Protein AF-A0A832TVI6-F1 (afdb_monomer_lite)

Secondary structure (DSSP, 8-state):
---TTHHHHHHHHHHHTTSTTEEEHHHHHT-TTS-HHHHHHHHHHHHHTTSSEEEE--BTTBPPEEE-HHHHHHHHHTT-

pLDDT: mean 73.06, std 16.64, range [35.09, 93.31]

Radius of gyration: 14.56 Å; chains: 1; bounding box: 35×23×43 Å

Foldseek 3Di:
DPDPPVVVVVVVVVVQVVQPFKDFLVVQVPPVPDDSVRSVVVVVVCVVVVQKDFPAPDDDPRTTMIGRVVSNVVVVVVPD

Sequence (80 aa):
MRIHIQHWVFTTQRLFYHMPGVFTSTEFYQSRAIPRKSVERILGQLRESAIIRVLSEKEGRKPAMYIFPRLLAITEEGRL

Structure (mmCIF, N/CA/C/O backbone):
data_AF-A0A832TVI6-F1
#
_entry.id   AF-A0A832TVI6-F1
#
loop_
_atom_site.group_PDB
_atom_site.id
_atom_site.type_symbol
_atom_site.label_atom_id
_atom_site.label_alt_id
_atom_site.label_comp_id
_atom_site.label_asym_id
_atom_site.label_entity_id
_atom_site.label_seq_id
_atom_site.pdbx_PDB_ins_code
_atom_site.Cartn_x
_atom_site.Cartn_y
_atom_site.Cartn_z
_atom_site.occupancy
_atom_site.B_iso_or_equiv
_atom_site.auth_seq_id
_atom_site.auth_comp_id
_atom_site.auth_asym_id
_atom_site.auth_atom_id
_atom_site.pdbx_PDB_model_num
ATOM 1 N N . MET A 1 1 ? 19.404 -4.208 29.531 1.00 39.22 1 MET A N 1
ATOM 2 C CA . MET A 1 1 ? 20.085 -4.006 28.232 1.00 39.22 1 MET A CA 1
ATOM 3 C C . MET A 1 1 ? 19.029 -3.951 27.119 1.00 39.22 1 MET A C 1
ATOM 5 O O . MET A 1 1 ? 18.567 -4.988 26.674 1.00 39.22 1 MET A O 1
ATOM 9 N N . ARG A 1 2 ? 18.530 -2.755 26.761 1.00 45.03 2 ARG A N 1
ATOM 10 C CA . ARG A 1 2 ? 17.381 -2.528 25.842 1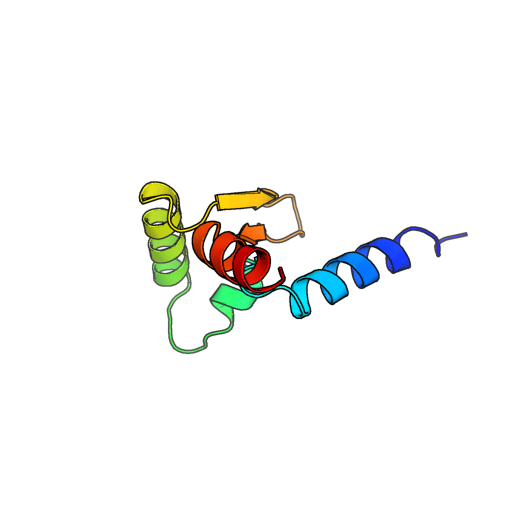.00 45.03 2 ARG A CA 1
ATOM 11 C C . ARG A 1 2 ? 17.811 -1.728 24.603 1.00 45.03 2 ARG A C 1
ATOM 13 O O . ARG A 1 2 ? 17.274 -0.659 24.353 1.00 45.03 2 ARG A O 1
ATOM 20 N N . ILE A 1 3 ? 18.834 -2.190 23.878 1.00 47.00 3 ILE A N 1
ATOM 21 C CA . ILE A 1 3 ? 19.396 -1.419 22.743 1.00 47.00 3 ILE A CA 1
ATOM 22 C C . ILE A 1 3 ? 19.485 -2.246 21.440 1.00 47.00 3 ILE A C 1
ATOM 24 O O . ILE A 1 3 ? 19.627 -1.687 20.360 1.00 47.00 3 ILE A O 1
ATOM 28 N N . HIS A 1 4 ? 19.284 -3.568 21.473 1.00 43.38 4 HIS A N 1
ATOM 29 C CA . HIS A 1 4 ? 19.537 -4.412 20.292 1.00 43.38 4 HIS A CA 1
ATOM 30 C C . HIS A 1 4 ? 18.392 -4.530 19.264 1.00 43.38 4 HIS A C 1
ATOM 32 O O . HIS A 1 4 ? 18.634 -4.995 18.157 1.00 43.38 4 HIS A O 1
ATOM 38 N N . ILE A 1 5 ? 17.165 -4.089 19.576 1.00 46.06 5 ILE A N 1
ATOM 39 C CA . ILE A 1 5 ? 15.998 -4.237 18.672 1.00 46.06 5 ILE A CA 1
ATOM 40 C C . ILE A 1 5 ? 15.644 -2.927 17.943 1.00 46.06 5 ILE A C 1
ATOM 42 O O . ILE A 1 5 ? 15.063 -2.956 16.860 1.00 46.06 5 ILE A O 1
ATOM 46 N N . GLN A 1 6 ? 16.045 -1.767 18.478 1.00 42.09 6 GLN A N 1
ATOM 47 C CA . GLN A 1 6 ? 15.724 -0.470 17.872 1.00 42.09 6 GLN A CA 1
ATOM 48 C C . GLN A 1 6 ? 16.508 -0.221 16.576 1.00 42.09 6 GLN A C 1
ATOM 50 O O . GLN A 1 6 ? 15.931 0.288 15.619 1.00 42.09 6 GLN A O 1
ATOM 55 N N . HIS A 1 7 ? 17.778 -0.634 16.499 1.00 45.72 7 HIS A N 1
ATOM 56 C CA . HIS A 1 7 ? 18.584 -0.411 15.296 1.00 45.72 7 HIS A CA 1
ATOM 57 C C . HIS A 1 7 ? 18.042 -1.170 14.080 1.00 45.72 7 HIS A C 1
ATOM 59 O O . HIS A 1 7 ? 17.861 -0.560 13.038 1.00 45.72 7 HIS A O 1
ATOM 65 N N . TRP A 1 8 ? 17.672 -2.448 14.206 1.00 35.09 8 TRP A N 1
ATOM 66 C CA . TRP A 1 8 ? 17.173 -3.236 13.067 1.00 35.09 8 TRP A CA 1
ATOM 67 C C . TRP A 1 8 ? 15.855 -2.710 12.473 1.00 35.09 8 TRP A C 1
ATOM 69 O O . TRP A 1 8 ? 15.672 -2.734 11.255 1.00 35.09 8 TRP A O 1
ATOM 79 N N . VAL A 1 9 ? 14.954 -2.177 13.304 1.00 50.47 9 VAL A N 1
ATOM 80 C CA . VAL A 1 9 ? 13.694 -1.570 12.833 1.00 50.47 9 VAL A CA 1
ATOM 81 C C . VAL A 1 9 ? 13.945 -0.241 12.110 1.00 50.47 9 VAL A C 1
ATOM 83 O O . VAL A 1 9 ? 13.309 0.035 11.096 1.00 50.47 9 VAL A O 1
ATOM 86 N N . PHE A 1 10 ? 14.904 0.564 12.578 1.00 48.16 10 PHE A N 1
ATOM 87 C CA . PHE A 1 10 ? 15.275 1.813 11.907 1.00 48.16 10 PHE A CA 1
ATOM 88 C C . PHE A 1 10 ? 16.057 1.578 10.606 1.00 48.16 10 PHE A C 1
ATOM 90 O O . PHE A 1 10 ? 15.826 2.284 9.626 1.00 48.16 10 PHE A O 1
ATOM 97 N N . THR A 1 11 ? 16.944 0.577 10.556 1.00 48.69 11 THR A N 1
ATOM 98 C CA . THR A 1 11 ? 17.718 0.262 9.343 1.00 48.69 11 THR A CA 1
ATOM 99 C C . THR A 1 11 ? 16.826 -0.294 8.236 1.00 48.69 11 THR A C 1
ATOM 101 O O . THR A 1 11 ? 16.971 0.096 7.080 1.00 48.69 11 THR A O 1
ATOM 104 N N . THR A 1 12 ? 15.854 -1.145 8.581 1.00 52.94 12 THR A N 1
ATOM 105 C CA . THR A 1 12 ? 14.866 -1.647 7.613 1.00 52.94 12 THR A CA 1
ATOM 106 C C . THR A 1 12 ? 13.973 -0.519 7.100 1.00 52.94 12 THR A C 1
ATOM 108 O O . THR A 1 12 ? 13.879 -0.344 5.890 1.00 52.94 12 THR A O 1
ATOM 111 N N . GLN A 1 13 ? 13.411 0.328 7.975 1.00 50.50 13 GLN A N 1
ATOM 112 C CA . GLN A 1 13 ? 12.638 1.505 7.542 1.00 50.50 13 GLN A CA 1
ATOM 113 C C . GLN A 1 13 ? 13.439 2.463 6.645 1.00 50.50 13 GLN A C 1
ATOM 115 O O . GLN A 1 13 ? 12.896 2.983 5.673 1.00 50.50 13 GLN A O 1
ATOM 120 N N . ARG A 1 14 ? 14.732 2.676 6.923 1.00 48.00 14 ARG A N 1
ATOM 121 C CA . ARG A 1 14 ? 15.596 3.543 6.104 1.00 48.00 14 ARG A CA 1
ATOM 122 C C . ARG A 1 14 ? 15.906 2.951 4.725 1.00 48.00 14 ARG A C 1
ATOM 124 O O . ARG A 1 14 ? 15.963 3.708 3.762 1.00 48.00 14 ARG A O 1
ATOM 131 N N . LEU A 1 15 ? 16.062 1.630 4.610 1.00 54.78 15 LEU A N 1
ATOM 132 C CA . LEU A 1 15 ? 16.174 0.953 3.311 1.00 54.78 15 LEU A CA 1
ATOM 133 C C . LEU A 1 15 ? 14.871 1.065 2.506 1.00 54.78 15 LEU A C 1
ATOM 135 O O . LEU A 1 15 ? 14.917 1.307 1.302 1.00 54.78 15 LEU A O 1
ATOM 139 N N . PHE A 1 16 ? 13.715 0.971 3.169 1.00 54.97 16 PHE A N 1
ATOM 140 C CA . PHE A 1 16 ? 12.412 1.143 2.523 1.00 54.97 16 PHE A CA 1
ATOM 141 C C . PHE A 1 16 ? 12.182 2.567 1.998 1.00 54.97 16 PHE A C 1
ATOM 143 O O . PHE A 1 16 ? 11.654 2.713 0.903 1.00 54.97 16 PHE A O 1
ATOM 150 N N . TYR A 1 17 ? 12.667 3.603 2.692 1.00 53.66 17 TYR A N 1
ATOM 151 C CA . TYR A 1 17 ? 12.585 4.997 2.220 1.00 53.66 17 TYR A CA 1
ATOM 152 C C . TYR A 1 17 ? 13.366 5.260 0.919 1.00 53.66 17 TYR A C 1
ATOM 154 O O . TYR A 1 17 ? 13.128 6.259 0.245 1.00 53.66 17 TYR A O 1
ATOM 162 N N . HIS A 1 18 ? 14.303 4.372 0.573 1.00 58.22 18 HIS A N 1
ATOM 163 C CA . HIS A 1 18 ? 15.128 4.461 -0.631 1.00 58.22 18 HIS A CA 1
ATOM 164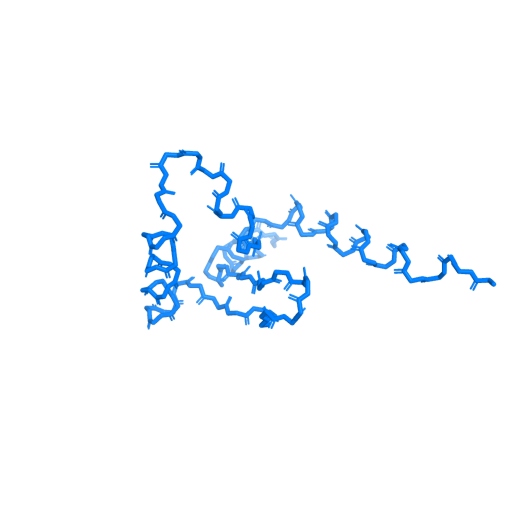 C C . HIS A 1 18 ? 14.707 3.467 -1.729 1.00 58.22 18 HIS A C 1
ATOM 166 O O . HIS A 1 18 ? 15.253 3.528 -2.834 1.00 58.22 18 HIS A O 1
ATOM 172 N N . MET A 1 19 ? 13.756 2.563 -1.442 1.00 61.62 19 MET A N 1
ATOM 173 C CA . MET A 1 19 ? 13.205 1.616 -2.412 1.00 61.62 19 MET A CA 1
ATOM 174 C C . MET A 1 19 ? 11.905 2.160 -3.019 1.00 61.62 19 MET A C 1
ATOM 176 O O . MET A 1 19 ? 10.874 2.185 -2.341 1.00 61.62 19 MET A O 1
ATOM 180 N N . PRO A 1 20 ? 11.913 2.580 -4.297 1.00 65.00 20 PRO A N 1
ATOM 181 C CA . PRO A 1 20 ? 10.697 3.007 -4.975 1.00 65.00 20 PRO A CA 1
ATOM 182 C C . PRO A 1 20 ? 9.662 1.875 -4.964 1.00 65.00 20 PRO A C 1
ATOM 184 O O . PRO A 1 20 ? 9.904 0.777 -5.454 1.00 65.00 20 PRO A O 1
ATOM 187 N N . GLY A 1 21 ? 8.489 2.151 -4.393 1.00 72.81 21 GLY A N 1
ATOM 188 C CA . GLY A 1 21 ? 7.355 1.232 -4.425 1.00 72.81 21 GLY A CA 1
ATOM 189 C C . GLY A 1 21 ? 7.079 0.446 -3.142 1.00 72.81 21 GLY A C 1
ATOM 190 O O . GLY A 1 21 ? 6.145 -0.350 -3.164 1.00 72.81 21 GLY A O 1
ATOM 191 N N . VAL A 1 22 ? 7.796 0.662 -2.032 1.00 83.56 22 VAL A N 1
ATOM 192 C CA . VAL A 1 22 ? 7.387 0.141 -0.709 1.00 83.56 22 VAL A CA 1
ATOM 193 C C . VAL A 1 22 ? 6.795 1.260 0.141 1.00 83.56 22 VAL A C 1
ATOM 195 O O . VAL A 1 22 ? 7.351 2.351 0.199 1.00 83.56 22 VAL A O 1
ATOM 198 N N . PHE A 1 23 ? 5.664 1.003 0.796 1.00 83.88 23 PHE A N 1
ATOM 199 C CA . PHE A 1 23 ? 4.988 1.996 1.632 1.00 83.88 23 PHE A CA 1
ATOM 200 C C . PHE A 1 23 ? 4.132 1.341 2.720 1.00 83.88 23 PHE A C 1
ATOM 202 O O . PHE A 1 23 ? 3.690 0.197 2.607 1.00 83.88 23 PHE A O 1
ATOM 209 N N . THR A 1 24 ? 3.864 2.073 3.792 1.00 85.50 24 THR A N 1
ATOM 210 C CA . THR A 1 24 ? 2.963 1.658 4.869 1.00 85.50 24 THR A CA 1
ATOM 211 C C . THR A 1 24 ? 1.566 2.226 4.673 1.00 85.50 24 THR A C 1
ATOM 213 O O . THR A 1 24 ? 1.371 3.269 4.047 1.00 85.50 24 THR A O 1
ATOM 216 N N . SER A 1 25 ? 0.570 1.590 5.296 1.00 79.25 25 SER A N 1
ATOM 217 C CA . SER A 1 25 ? -0.784 2.150 5.337 1.00 79.25 25 SER A CA 1
ATOM 218 C C . SER A 1 25 ? -0.777 3.589 5.868 1.00 79.25 25 SER A C 1
ATOM 220 O O . SER A 1 25 ? -1.469 4.445 5.335 1.00 79.25 25 SER A O 1
ATOM 222 N N . THR A 1 26 ? 0.037 3.869 6.893 1.00 80.44 26 THR A N 1
ATOM 223 C CA . THR A 1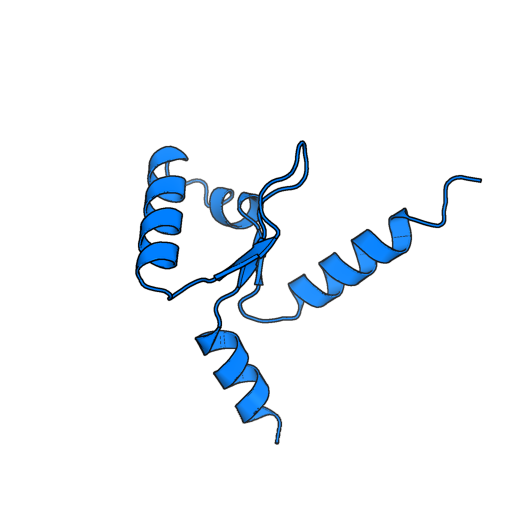 26 ? 0.144 5.193 7.525 1.00 80.44 26 THR A CA 1
ATOM 224 C C . THR A 1 26 ? 0.653 6.258 6.564 1.00 80.44 26 THR A C 1
ATOM 226 O O . THR A 1 26 ? 0.051 7.324 6.497 1.00 80.44 26 THR A O 1
ATOM 229 N N . GLU A 1 27 ? 1.708 5.976 5.803 1.00 80.38 27 GLU A N 1
ATOM 230 C CA . GLU A 1 27 ? 2.233 6.903 4.789 1.00 80.38 27 GLU A CA 1
ATOM 231 C C . GLU A 1 27 ? 1.201 7.161 3.688 1.00 80.38 27 GLU A C 1
ATOM 233 O O . GLU A 1 27 ? 1.017 8.298 3.262 1.00 80.38 27 GLU A O 1
ATOM 238 N N . PHE A 1 28 ? 0.442 6.134 3.303 1.00 77.81 28 PHE A N 1
ATOM 239 C CA . PHE A 1 28 ? -0.640 6.276 2.331 1.00 77.81 28 PHE A CA 1
ATOM 240 C C . PHE A 1 28 ? -1.812 7.127 2.872 1.00 77.81 28 PHE A C 1
ATOM 242 O O . PHE A 1 28 ? -2.410 7.905 2.130 1.00 77.81 28 PHE A O 1
ATOM 249 N N . TYR A 1 29 ? -2.108 7.050 4.179 1.00 74.62 29 TYR A N 1
ATOM 250 C CA . TYR A 1 29 ? -3.133 7.871 4.846 1.00 74.62 29 TYR A CA 1
ATOM 251 C C . TYR A 1 29 ? -2.730 9.339 5.046 1.00 74.62 29 TYR A C 1
ATOM 253 O O . TYR A 1 29 ? -3.606 10.177 5.250 1.00 74.62 29 TYR A O 1
ATOM 261 N N . GLN A 1 30 ? -1.436 9.677 5.035 1.00 71.44 30 GLN A N 1
ATOM 262 C CA . GLN A 1 30 ? -0.973 11.037 5.344 1.00 71.44 30 GLN A CA 1
ATOM 263 C C . GLN A 1 30 ? -1.293 12.073 4.251 1.00 71.44 30 GLN A C 1
ATOM 265 O O . GLN A 1 30 ? -1.132 13.274 4.485 1.00 71.44 30 GLN A O 1
ATOM 270 N N . SER A 1 31 ? -1.821 11.648 3.097 1.00 61.50 31 SER A N 1
ATOM 271 C CA . SER A 1 31 ? -2.418 12.551 2.110 1.00 61.50 31 SER A CA 1
ATOM 272 C C . SER A 1 31 ? -3.700 13.178 2.676 1.00 61.50 31 SER A C 1
ATOM 274 O O . SER A 1 31 ? -4.780 12.587 2.646 1.00 61.50 31 SER A O 1
ATOM 276 N N . ARG A 1 32 ? -3.578 14.396 3.225 1.00 57.06 32 ARG A N 1
ATOM 277 C CA . ARG A 1 32 ? -4.611 15.106 4.013 1.00 57.06 32 ARG A CA 1
ATOM 278 C C . ARG A 1 32 ? -5.941 15.374 3.291 1.00 57.06 32 ARG A C 1
ATOM 280 O O . ARG A 1 32 ? -6.867 15.879 3.916 1.00 57.06 32 ARG A O 1
ATOM 287 N N . ALA A 1 33 ? -6.049 15.053 2.005 1.00 73.25 33 ALA A N 1
ATOM 288 C CA . ALA A 1 33 ? -7.237 15.311 1.198 1.00 73.25 33 ALA A CA 1
ATOM 289 C C . ALA A 1 33 ? -8.203 14.117 1.093 1.00 73.25 33 ALA A C 1
ATOM 291 O O . ALA A 1 33 ? -9.325 14.295 0.625 1.00 73.25 33 ALA A O 1
ATOM 292 N N . ILE A 1 34 ? -7.803 12.904 1.501 1.00 77.06 34 ILE A N 1
ATOM 293 C CA . ILE A 1 34 ? -8.600 11.693 1.253 1.00 77.06 34 ILE A CA 1
ATOM 294 C C . ILE A 1 34 ? -9.127 11.113 2.578 1.00 77.06 34 ILE A C 1
ATOM 296 O O . ILE A 1 34 ? -8.335 10.769 3.456 1.00 77.06 34 ILE A O 1
ATOM 300 N N . PRO A 1 35 ? -10.455 10.941 2.742 1.00 82.94 35 PRO A N 1
ATOM 301 C CA . PRO A 1 35 ? -11.020 10.282 3.914 1.00 82.94 35 PRO A CA 1
ATOM 302 C C . PRO A 1 35 ? -10.465 8.869 4.093 1.00 82.94 35 PRO A C 1
ATOM 304 O O . PRO A 1 35 ? -10.357 8.109 3.132 1.00 82.94 35 PRO A O 1
ATOM 307 N N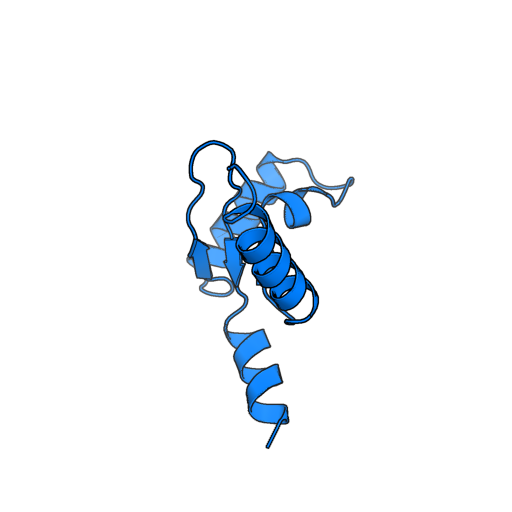 . ARG A 1 36 ? -10.208 8.464 5.340 1.00 82.44 36 ARG A N 1
ATOM 308 C CA . ARG A 1 36 ? -9.630 7.149 5.662 1.00 82.44 36 ARG A CA 1
ATOM 309 C C . ARG A 1 36 ? -10.369 5.971 5.015 1.00 82.44 36 ARG A C 1
ATOM 311 O O . ARG A 1 36 ? -9.720 5.096 4.458 1.00 82.44 36 ARG A O 1
ATOM 318 N N . LYS A 1 37 ? -11.708 5.970 5.031 1.00 85.88 37 LYS A N 1
ATOM 319 C CA . LYS A 1 37 ? -12.516 4.925 4.371 1.00 85.88 37 LYS A CA 1
ATOM 320 C C . LYS A 1 37 ? -12.256 4.847 2.866 1.00 85.88 37 LYS A C 1
ATOM 322 O O . LYS A 1 37 ? -12.211 3.759 2.304 1.00 85.88 37 LYS A O 1
ATOM 327 N N . SER A 1 38 ? -12.075 5.994 2.213 1.00 86.50 38 SER A N 1
ATOM 328 C CA . SER A 1 38 ? -11.739 6.050 0.789 1.00 86.50 38 SER A CA 1
ATOM 329 C C . SER A 1 38 ? -10.346 5.486 0.541 1.00 86.50 38 SER A C 1
ATOM 331 O O . SER A 1 38 ? -10.166 4.728 -0.403 1.00 86.50 38 SER A O 1
ATOM 333 N N . VAL A 1 39 ? -9.388 5.792 1.417 1.00 84.69 39 VAL A N 1
ATOM 334 C CA . VAL A 1 39 ? -8.034 5.236 1.348 1.00 84.69 39 VAL A CA 1
ATOM 335 C C . VAL A 1 39 ? -8.038 3.714 1.537 1.00 84.69 39 VAL A C 1
ATOM 337 O O . VAL A 1 39 ? -7.437 3.001 0.741 1.00 84.69 39 VAL A O 1
ATOM 340 N N . GLU A 1 40 ? -8.759 3.203 2.539 1.00 87.38 40 GLU A N 1
ATOM 341 C CA . GLU A 1 40 ? -8.920 1.761 2.780 1.00 87.38 40 GLU A CA 1
ATOM 342 C C . GLU A 1 40 ? -9.558 1.061 1.570 1.00 87.38 40 GLU A C 1
ATOM 344 O O . GLU A 1 40 ? -9.074 0.015 1.140 1.00 87.38 40 GLU A O 1
ATOM 349 N N . ARG A 1 41 ? -10.580 1.674 0.955 1.00 89.44 41 ARG A N 1
ATOM 350 C CA . ARG A 1 41 ? -11.196 1.169 -0.280 1.00 89.44 41 ARG A CA 1
ATOM 351 C C . ARG A 1 41 ? -10.208 1.137 -1.446 1.00 89.44 41 ARG A C 1
ATOM 353 O O . ARG A 1 41 ? -10.142 0.130 -2.140 1.00 89.44 41 ARG A O 1
ATOM 360 N N . ILE A 1 42 ? -9.435 2.206 -1.652 1.00 88.94 42 ILE A N 1
ATOM 361 C CA . ILE A 1 42 ? -8.417 2.273 -2.712 1.00 88.94 42 ILE A CA 1
ATOM 362 C C . ILE A 1 42 ? -7.377 1.169 -2.509 1.00 88.94 42 ILE A C 1
ATOM 364 O O . ILE A 1 42 ? -7.086 0.433 -3.446 1.00 88.94 42 ILE A O 1
ATOM 368 N N . LEU A 1 43 ? -6.858 1.002 -1.289 1.00 88.00 43 LEU A N 1
ATOM 369 C CA . LEU A 1 43 ? -5.908 -0.069 -0.978 1.00 88.00 43 LEU A CA 1
ATOM 370 C C . LEU A 1 43 ? -6.504 -1.458 -1.225 1.00 88.00 43 LEU A C 1
ATOM 372 O O . LEU A 1 43 ? -5.818 -2.318 -1.774 1.00 88.00 43 LEU A O 1
ATOM 376 N N . GLY A 1 44 ? -7.776 -1.662 -0.872 1.00 90.62 44 GLY A N 1
ATOM 377 C CA . GLY A 1 44 ? -8.508 -2.891 -1.177 1.00 90.62 44 GLY A CA 1
ATOM 378 C C . GLY A 1 44 ? -8.545 -3.179 -2.678 1.00 90.62 44 GLY A C 1
ATOM 379 O O . GLY A 1 44 ? -8.077 -4.228 -3.109 1.00 90.62 44 GLY A O 1
ATOM 380 N N . GLN A 1 45 ? -8.986 -2.211 -3.485 1.00 93.00 45 GLN A N 1
ATOM 381 C CA . GLN A 1 45 ? -9.067 -2.361 -4.944 1.00 93.00 45 GLN A CA 1
ATOM 382 C C . GLN A 1 45 ? -7.695 -2.592 -5.595 1.00 93.00 45 GLN A C 1
ATOM 384 O O . GLN A 1 45 ? -7.563 -3.419 -6.498 1.00 93.00 45 GLN A O 1
ATOM 389 N N . LEU A 1 46 ? -6.655 -1.889 -5.136 1.00 91.12 46 LEU A N 1
ATOM 390 C CA . LEU A 1 46 ? -5.285 -2.082 -5.621 1.00 91.12 46 LEU A CA 1
ATOM 391 C C . LEU A 1 46 ? -4.744 -3.478 -5.276 1.00 91.12 46 LEU A C 1
ATOM 393 O O . LEU A 1 46 ? -4.022 -4.061 -6.087 1.00 91.12 46 LEU A O 1
ATOM 397 N N . ARG A 1 47 ? -5.087 -4.013 -4.095 1.00 90.44 47 ARG A N 1
ATOM 398 C CA . ARG A 1 47 ? -4.732 -5.377 -3.672 1.00 90.44 47 ARG A CA 1
ATOM 399 C C . ARG A 1 47 ? -5.467 -6.418 -4.512 1.00 90.44 47 ARG A C 1
ATOM 401 O O . ARG A 1 47 ? -4.831 -7.341 -5.009 1.00 90.44 47 ARG A O 1
ATOM 408 N N . GLU A 1 48 ? -6.776 -6.259 -4.692 1.00 93.31 48 GLU A N 1
ATOM 409 C CA . GLU A 1 48 ? -7.614 -7.144 -5.517 1.00 93.31 48 GLU A CA 1
ATOM 410 C C . GLU A 1 48 ? -7.142 -7.187 -6.973 1.00 93.31 48 GLU A C 1
ATOM 412 O O . GLU A 1 48 ? -7.119 -8.246 -7.591 1.00 93.31 48 GLU A O 1
ATOM 417 N N . SER A 1 49 ? -6.683 -6.048 -7.495 1.00 92.50 49 SER A N 1
ATOM 418 C CA . SER A 1 49 ? -6.153 -5.929 -8.859 1.00 92.50 49 SER A CA 1
ATOM 419 C C . SER A 1 49 ? -4.685 -6.366 -8.982 1.00 92.50 49 SER A C 1
ATOM 421 O O . SER A 1 49 ? -4.083 -6.181 -10.037 1.00 92.50 49 SER A O 1
ATOM 423 N N . ALA A 1 50 ? -4.079 -6.885 -7.906 1.00 89.00 50 ALA A N 1
ATOM 424 C CA . ALA A 1 50 ? -2.668 -7.280 -7.820 1.00 89.00 50 ALA A CA 1
ATOM 425 C C . ALA A 1 50 ? -1.650 -6.171 -8.179 1.00 89.00 50 ALA A C 1
ATOM 427 O O . ALA A 1 50 ? -0.481 -6.452 -8.451 1.00 89.00 50 ALA A O 1
ATOM 428 N N . ILE A 1 51 ? -2.067 -4.900 -8.137 1.00 90.00 51 ILE A N 1
ATOM 429 C CA . ILE A 1 51 ? -1.199 -3.734 -8.367 1.00 90.00 51 ILE A CA 1
ATOM 430 C C . ILE A 1 51 ? -0.257 -3.543 -7.175 1.00 90.00 51 ILE A C 1
ATOM 432 O O . ILE A 1 51 ? 0.914 -3.199 -7.354 1.00 90.00 51 ILE A O 1
ATOM 436 N N . ILE A 1 52 ? -0.764 -3.800 -5.965 1.00 90.62 52 ILE A N 1
ATOM 437 C CA . ILE A 1 52 ? 0.028 -3.857 -4.736 1.00 90.62 52 ILE A CA 1
ATOM 438 C C . ILE A 1 52 ? -0.053 -5.248 -4.109 1.00 90.62 52 ILE A C 1
ATOM 440 O O . ILE A 1 52 ? -1.084 -5.916 -4.176 1.00 90.62 52 ILE A O 1
ATOM 444 N N . ARG A 1 53 ? 1.024 -5.675 -3.449 1.00 89.94 53 ARG A N 1
ATOM 445 C CA . ARG A 1 53 ? 1.037 -6.855 -2.574 1.00 89.94 53 ARG A CA 1
ATOM 446 C C . ARG A 1 53 ? 1.240 -6.434 -1.125 1.00 89.94 53 ARG A C 1
ATOM 448 O O . ARG A 1 53 ? 1.853 -5.404 -0.855 1.00 89.94 53 ARG A O 1
ATOM 455 N N . VAL A 1 54 ? 0.723 -7.232 -0.197 1.00 88.94 54 VAL A N 1
ATOM 456 C CA . VAL A 1 54 ? 1.006 -7.062 1.231 1.00 88.94 54 VAL A CA 1
ATOM 457 C C . VAL A 1 54 ? 2.344 -7.728 1.525 1.00 88.94 54 VAL A C 1
ATOM 459 O O . VAL A 1 54 ? 2.496 -8.928 1.319 1.00 88.94 54 VAL A O 1
ATOM 462 N N . LEU A 1 55 ? 3.314 -6.935 1.972 1.00 85.06 55 LEU A N 1
ATOM 463 C CA . LEU A 1 55 ? 4.607 -7.418 2.454 1.00 85.06 55 LEU A CA 1
ATOM 464 C C . LEU A 1 55 ? 4.514 -7.835 3.928 1.00 85.06 55 LEU A C 1
ATOM 466 O O . LEU A 1 55 ? 5.163 -8.785 4.351 1.00 85.06 55 LEU A O 1
ATOM 470 N N . SER A 1 56 ? 3.695 -7.122 4.706 1.00 83.38 56 SER A N 1
ATOM 471 C CA . SER A 1 56 ? 3.409 -7.448 6.102 1.00 83.38 56 SER A CA 1
ATOM 472 C C . SER A 1 56 ? 1.996 -7.007 6.466 1.00 83.38 56 SER A C 1
ATOM 474 O O . SER A 1 56 ? 1.619 -5.857 6.224 1.00 83.38 56 SER A O 1
ATOM 476 N N . GLU A 1 57 ? 1.208 -7.921 7.027 1.00 84.56 57 GLU A N 1
ATOM 477 C CA . GLU A 1 57 ? -0.135 -7.608 7.512 1.00 84.56 57 GLU A CA 1
ATOM 478 C C . GLU A 1 57 ? -0.064 -6.703 8.753 1.00 84.56 57 GLU A C 1
ATOM 480 O O . GLU A 1 57 ? 0.948 -6.611 9.454 1.00 84.56 57 GLU A O 1
ATOM 485 N N . LYS A 1 58 ? -1.159 -5.997 9.033 1.00 82.19 58 LYS A N 1
ATOM 486 C CA . LYS A 1 58 ? -1.244 -5.150 10.225 1.00 82.19 58 LYS A CA 1
ATOM 487 C C . LYS A 1 58 ? -1.211 -6.020 11.485 1.00 82.19 58 LYS A C 1
ATOM 489 O O . LYS A 1 58 ? -2.108 -6.830 11.698 1.00 82.19 58 LYS A O 1
ATOM 494 N N . GLU A 1 59 ? -0.264 -5.748 12.379 1.00 80.56 59 GLU A N 1
ATOM 495 C CA . 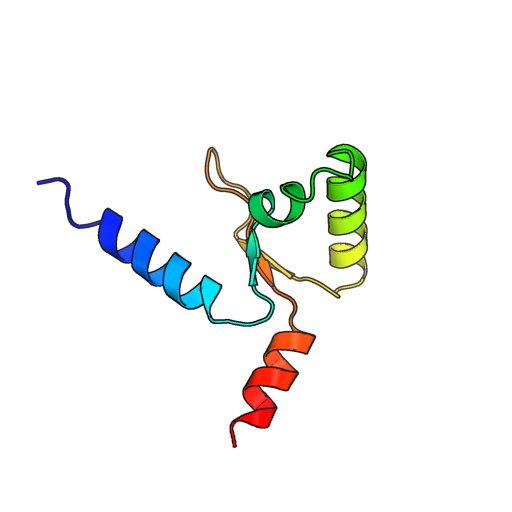GLU A 1 59 ? -0.132 -6.449 13.660 1.00 80.56 59 GLU A CA 1
ATOM 496 C C . GLU A 1 59 ? -0.057 -5.445 14.825 1.00 80.56 59 GLU A C 1
ATOM 498 O O . GLU A 1 59 ? 0.929 -4.725 15.015 1.00 80.56 59 GLU A O 1
ATOM 503 N N . GLY A 1 60 ? -1.128 -5.361 15.620 1.00 82.88 60 GLY A N 1
ATOM 504 C CA . GLY A 1 60 ? -1.210 -4.454 16.769 1.00 82.88 60 GLY A CA 1
ATOM 505 C C . GLY A 1 60 ? -0.994 -2.981 16.389 1.00 82.88 60 GLY A C 1
ATOM 506 O O . GLY A 1 60 ? -1.811 -2.381 15.688 1.00 82.88 60 GLY A O 1
ATOM 507 N N . ARG A 1 61 ? 0.104 -2.386 16.884 1.00 76.19 61 ARG A N 1
ATOM 508 C CA . ARG A 1 61 ? 0.509 -0.994 16.590 1.00 76.19 61 ARG A CA 1
ATOM 509 C C . ARG A 1 61 ? 1.341 -0.855 15.309 1.00 76.19 61 ARG A C 1
ATOM 511 O O . ARG A 1 61 ? 1.609 0.272 14.900 1.00 76.19 61 ARG A O 1
ATOM 518 N N . LYS A 1 62 ? 1.773 -1.960 14.693 1.00 76.19 62 LYS A N 1
ATOM 519 C CA . LYS A 1 62 ? 2.541 -1.928 13.443 1.00 76.19 62 LYS A CA 1
ATOM 520 C C . LYS A 1 62 ? 1.581 -1.756 12.259 1.00 76.19 62 LYS A C 1
ATOM 522 O O . LYS A 1 62 ? 0.625 -2.529 12.151 1.00 76.19 62 LYS A O 1
ATOM 527 N N . PRO A 1 63 ? 1.787 -0.752 11.388 1.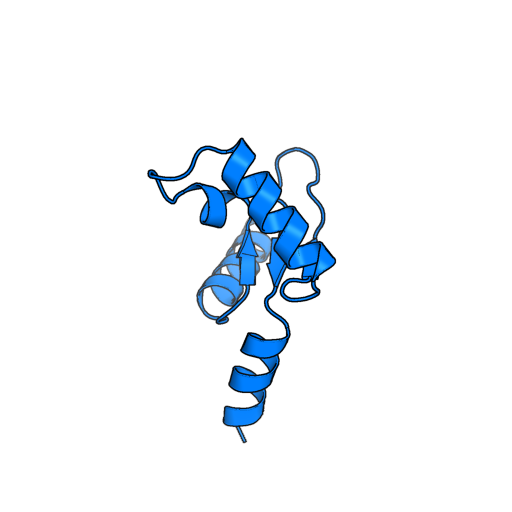00 80.44 63 PRO A N 1
ATOM 528 C CA . PRO A 1 63 ? 0.966 -0.588 10.195 1.00 80.44 63 PRO A CA 1
ATOM 529 C C . PRO A 1 63 ? 1.226 -1.720 9.196 1.00 80.44 63 PRO A C 1
ATOM 531 O O . PRO A 1 63 ? 2.327 -2.267 9.153 1.00 80.44 63 PRO A O 1
ATOM 534 N N . ALA A 1 64 ? 0.222 -2.031 8.373 1.00 85.12 64 ALA A N 1
ATOM 535 C CA . ALA A 1 64 ? 0.418 -2.923 7.236 1.00 85.12 64 ALA A CA 1
ATOM 536 C C . ALA A 1 64 ? 1.416 -2.300 6.253 1.00 85.12 64 ALA A C 1
ATOM 538 O O . ALA A 1 64 ? 1.432 -1.076 6.064 1.00 85.12 64 ALA A O 1
ATOM 539 N N . MET A 1 65 ? 2.220 -3.150 5.626 1.00 87.25 65 MET A N 1
ATOM 540 C CA . MET A 1 65 ? 3.253 -2.766 4.676 1.00 87.25 65 MET A CA 1
ATOM 541 C C . MET A 1 65 ? 2.921 -3.338 3.303 1.00 87.25 65 MET A C 1
ATOM 543 O O . MET A 1 65 ? 2.565 -4.511 3.174 1.00 87.25 65 MET A O 1
ATOM 547 N N . TYR A 1 66 ? 3.046 -2.497 2.286 1.00 88.31 66 TYR A N 1
ATOM 548 C CA . TYR A 1 66 ? 2.656 -2.774 0.915 1.00 88.31 66 TYR A CA 1
ATOM 549 C C . TYR A 1 66 ? 3.821 -2.545 -0.030 1.00 88.31 66 TYR A C 1
ATOM 551 O O . TYR A 1 66 ? 4.727 -1.760 0.242 1.00 88.31 66 TYR A O 1
ATOM 559 N N . ILE A 1 67 ? 3.758 -3.228 -1.162 1.00 89.31 67 ILE A N 1
ATOM 560 C CA . ILE A 1 67 ? 4.767 -3.181 -2.207 1.00 89.31 67 ILE A CA 1
ATOM 561 C C . ILE A 1 67 ? 4.085 -3.065 -3.569 1.00 89.31 67 ILE A C 1
ATOM 563 O O . ILE A 1 67 ? 3.066 -3.718 -3.781 1.00 89.31 67 ILE A O 1
ATOM 567 N N . PHE A 1 68 ? 4.638 -2.275 -4.488 1.00 89.06 68 PHE A N 1
ATOM 568 C CA . PHE A 1 68 ? 4.267 -2.226 -5.905 1.00 89.06 68 PHE A CA 1
ATOM 569 C C . PHE A 1 68 ? 5.200 -3.156 -6.693 1.00 89.06 68 PHE A C 1
ATOM 571 O O . PHE A 1 68 ? 6.295 -2.736 -7.073 1.00 89.06 68 PHE A O 1
ATOM 578 N N . PRO A 1 69 ? 4.808 -4.413 -6.973 1.00 83.56 69 PRO A N 1
ATOM 579 C CA . PRO A 1 69 ? 5.726 -5.402 -7.533 1.00 83.56 69 PRO A CA 1
ATOM 580 C C . PRO A 1 69 ? 6.281 -4.989 -8.892 1.00 83.56 69 PRO A C 1
ATOM 582 O O . PRO A 1 69 ? 7.456 -5.190 -9.169 1.00 83.56 69 PRO A O 1
ATOM 585 N N . ARG A 1 70 ? 5.434 -4.372 -9.723 1.00 83.56 70 ARG A N 1
ATOM 586 C CA . ARG A 1 70 ? 5.818 -3.916 -11.059 1.00 83.56 70 ARG A CA 1
ATOM 587 C C . ARG A 1 70 ? 6.795 -2.743 -11.015 1.00 83.56 70 ARG A C 1
ATOM 589 O O . ARG A 1 70 ? 7.680 -2.680 -11.855 1.00 83.56 70 ARG A O 1
ATOM 596 N N . LEU A 1 71 ? 6.644 -1.826 -10.054 1.00 82.94 71 LEU A N 1
ATOM 597 C CA . LEU A 1 71 ? 7.591 -0.718 -9.902 1.00 82.94 71 LEU A CA 1
ATOM 598 C C . LEU A 1 71 ? 8.955 -1.230 -9.451 1.00 82.94 71 LEU A C 1
ATOM 600 O O . LEU A 1 71 ? 9.960 -0.800 -10.006 1.00 82.94 71 LEU A O 1
ATOM 604 N N . LEU A 1 72 ? 8.982 -2.186 -8.517 1.00 79.69 72 LEU A N 1
ATOM 605 C CA . LEU A 1 72 ? 10.234 -2.815 -8.110 1.00 79.69 72 LEU A CA 1
ATOM 606 C C . LEU A 1 72 ? 10.922 -3.524 -9.265 1.00 79.69 72 LEU A C 1
ATOM 608 O O . LEU A 1 72 ? 12.080 -3.214 -9.522 1.00 79.69 72 LEU A O 1
ATOM 612 N N . ALA A 1 73 ? 10.188 -4.361 -10.005 1.00 81.25 73 ALA A N 1
ATOM 613 C CA . ALA A 1 73 ? 10.711 -5.054 -11.178 1.00 81.25 73 ALA A CA 1
ATOM 614 C C . ALA A 1 73 ? 11.371 -4.070 -12.160 1.00 81.25 73 ALA A C 1
ATOM 616 O O . ALA A 1 73 ? 12.537 -4.226 -12.489 1.00 81.25 73 ALA A O 1
ATOM 617 N N . ILE A 1 74 ? 10.699 -2.964 -12.504 1.00 79.81 74 ILE A N 1
ATOM 618 C CA . ILE A 1 74 ? 11.268 -1.924 -13.381 1.00 79.81 74 ILE A CA 1
ATOM 619 C C . ILE A 1 74 ? 12.547 -1.306 -12.786 1.00 79.81 74 ILE A C 1
ATOM 621 O O . ILE A 1 74 ? 13.514 -1.058 -13.504 1.00 79.81 74 ILE A O 1
ATOM 625 N N . THR A 1 75 ? 12.568 -1.032 -11.480 1.00 73.31 75 THR A N 1
ATOM 626 C CA . THR A 1 75 ? 13.715 -0.378 -10.823 1.00 73.31 75 THR A CA 1
ATOM 627 C C . THR A 1 75 ? 14.904 -1.310 -10.581 1.00 73.31 75 THR A C 1
ATOM 629 O O . THR A 1 75 ? 16.026 -0.831 -10.423 1.00 73.31 75 THR A O 1
ATOM 632 N N . GLU A 1 76 ? 14.670 -2.622 -10.551 1.00 71.94 76 GLU A N 1
ATOM 633 C CA . GLU A 1 76 ? 15.701 -3.658 -10.447 1.00 71.94 76 GLU A CA 1
ATOM 634 C C . GLU A 1 76 ? 16.227 -4.064 -11.830 1.00 71.94 76 GLU A C 1
ATOM 636 O O . GLU A 1 76 ? 17.433 -4.202 -12.004 1.00 71.94 76 GLU A O 1
ATOM 641 N N . GLU A 1 77 ? 15.354 -4.166 -12.835 1.00 60.81 77 GLU A N 1
ATOM 642 C CA . GLU A 1 77 ? 15.723 -4.470 -14.224 1.00 60.81 77 GLU A CA 1
ATOM 643 C C . GLU A 1 77 ? 16.531 -3.336 -14.881 1.00 60.81 77 GLU A C 1
ATOM 645 O O . GLU A 1 77 ? 17.388 -3.594 -15.719 1.00 60.81 77 GLU A O 1
ATOM 650 N N . GLY A 1 78 ? 16.328 -2.081 -14.463 1.00 54.78 78 GLY A N 1
ATOM 651 C CA . GLY A 1 78 ? 17.119 -0.929 -14.918 1.00 54.78 78 GLY A CA 1
ATOM 652 C C . GLY A 1 78 ? 18.503 -0.775 -14.266 1.00 54.78 78 GLY A C 1
ATOM 653 O O . GLY A 1 78 ? 19.148 0.250 -14.479 1.00 54.78 78 GLY A O 1
ATOM 654 N N . ARG A 1 79 ? 18.944 -1.731 -13.432 1.00 53.25 79 ARG A N 1
ATOM 655 C CA . ARG A 1 79 ? 20.242 -1.709 -12.721 1.00 53.25 79 ARG A CA 1
ATOM 656 C C . ARG A 1 79 ? 21.315 -2.644 -13.309 1.00 53.25 79 ARG A C 1
ATOM 658 O O . ARG A 1 79 ? 22.342 -2.825 -12.655 1.00 53.25 79 ARG A O 1
ATOM 665 N N . LEU A 1 80 ? 21.093 -3.229 -14.489 1.00 44.28 80 LEU A N 1
ATOM 666 C CA . LEU A 1 80 ? 22.052 -4.110 -15.176 1.00 44.28 80 LEU A CA 1
ATOM 667 C C . LEU A 1 80 ? 22.910 -3.360 -16.199 1.00 44.28 80 LEU A C 1
ATOM 669 O O . LEU A 1 80 ? 22.342 -2.543 -16.958 1.00 44.28 80 LEU A O 1
#